Protein AF-A0A2R5L770-F1 (afdb_monomer)

pLDDT: mean 84.59, std 11.6, range [51.69, 96.44]

Solvent-accessible surface area (backbone atoms only — not comparable to full-atom values): 7504 Å² total; per-residue (Å²): 130,30,75,43,58,55,70,36,65,73,45,52,28,32,38,50,33,25,47,54,90,81,71,62,39,41,31,34,39,31,44,48,79,73,77,94,56,96,63,90,44,42,43,35,40,35,35,29,46,55,98,91,38,82,47,76,47,76,44,74,42,70,60,70,59,64,38,37,50,75,83,49,64,99,41,42,56,27,26,76,78,34,79,45,97,55,31,33,12,35,41,42,98,88,38,35,33,32,33,28,46,54,96,63,76,88,61,93,41,73,19,53,53,55,37,50,65,69,43,56,86,60,69,66,41,62,29,58,43,87,91,83,90

Foldseek 3Di:
DDPQVVLQALAFKWWFKKLDDDDAAGWTKHWDDDDPDPDQFIKMKIWGDDPLDIDIDIDGDDDDDQADDCVNPVRRRWGFPDGDPFWTWIDDDLMIIIMGHDPPRPDDDPNVVVSCVSNPPRDMDTNDDPVSD

Organism: NCBI:txid34597

Mean predicted aligned error: 5.83 Å

Nearest PDB structures (foldseek):
  3brn-assembly1_A  TM=7.096E-01  e=7.647E-07  Argas monolakensis
  3brn-assembly2_B  TM=7.503E-01  e=7.216E-06  Argas monolakensis
  5hcd-assembly1_C  TM=6.789E-01  e=1.211E-05  Ornithodoros moubata
  7b29-assembly1_A  TM=6.963E-01  e=1.812E-04  Rhipicephalus appendiculatus
  8hgg-assembly1_C  TM=3.098E-01  e=4.290E-01  Homo sapiens

InterPro domains:
  IPR012674 Calycin [G3DSA:2.40.128.20] (1-133)

Secondary structure (DSSP, 8-state):
--HHHHGGGG--EEEEEES-SSPPTT-EEEEPPP-SS--SSEEEEEEEEETTEEEEEEEEE---SSB--TTSGGGTT-EEEEE-SSEEEEEETTEEEEEESSS-TT---HHHHHHHHHHTT---B----TTT-

Sequence (133 aa):
ITQVLQALKKGPYYLNGTTHTTPKPCIYIIAKESSDEPQTGTPVTYGHIDDGRWENFTVVVNGTGDTFPSELGPLSGMKVVARGKNCLTLHKEGETQLWVTQARVGLPTCCKKFFDEKRGSEEFLTTYSREFC

Radius of gyration: 14.17 Å; Cα contacts (8 Å, |Δi|>4): 294; chains: 1; bounding box: 36×30×42 Å

Structure (mmCIF, N/CA/C/O backbone):
data_AF-A0A2R5L770-F1
#
_entry.id   AF-A0A2R5L770-F1
#
loop_
_atom_site.group_PDB
_atom_site.id
_atom_site.type_symbol
_atom_site.label_atom_id
_atom_site.label_alt_id
_atom_site.label_comp_id
_atom_site.label_asym_id
_atom_site.label_entity_id
_atom_site.label_seq_id
_atom_site.pdbx_PDB_ins_code
_atom_site.Cartn_x
_atom_site.Cartn_y
_atom_site.Cartn_z
_atom_site.occupancy
_atom_site.B_iso_or_equiv
_atom_site.auth_seq_id
_atom_site.auth_comp_id
_atom_site.auth_asym_id
_atom_site.auth_atom_id
_atom_site.pdbx_PDB_model_num
ATOM 1 N N . ILE A 1 1 ? -12.521 0.803 16.041 1.00 53.59 1 ILE A N 1
ATOM 2 C CA . ILE A 1 1 ? -11.678 0.569 14.837 1.00 53.59 1 ILE A CA 1
ATOM 3 C C . ILE A 1 1 ? -12.460 -0.313 13.881 1.00 53.59 1 ILE A C 1
ATOM 5 O O . ILE A 1 1 ? -12.774 -1.445 14.244 1.00 53.59 1 ILE A O 1
ATOM 9 N N . THR A 1 2 ? -12.822 0.210 12.713 1.00 59.72 2 THR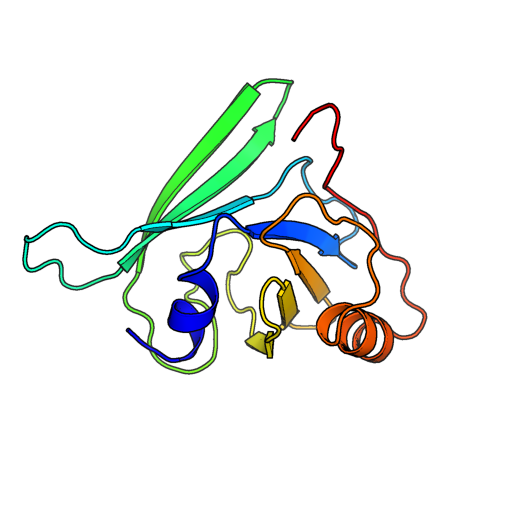 A N 1
ATOM 10 C CA . THR A 1 2 ? -13.564 -0.542 11.689 1.00 59.72 2 THR A CA 1
ATOM 11 C C . THR A 1 2 ? -12.764 -1.689 11.102 1.00 59.72 2 THR A C 1
ATOM 13 O O . THR A 1 2 ? -11.538 -1.718 11.214 1.00 59.72 2 THR A O 1
ATOM 16 N N . GLN A 1 3 ? -13.461 -2.636 10.464 1.00 68.25 3 GLN A N 1
ATOM 17 C CA . GLN A 1 3 ? -12.858 -3.845 9.900 1.00 68.25 3 GLN A CA 1
ATOM 18 C C . GLN A 1 3 ? -11.668 -3.542 8.982 1.00 68.25 3 GLN A C 1
ATOM 20 O O . GLN A 1 3 ? -10.628 -4.190 9.114 1.00 68.25 3 GLN A O 1
ATOM 25 N N . VAL A 1 4 ? -11.772 -2.523 8.122 1.00 78.56 4 VAL A N 1
ATOM 26 C CA . VAL A 1 4 ? -10.702 -2.194 7.172 1.00 78.56 4 VAL A CA 1
ATOM 27 C C . VAL A 1 4 ? -9.446 -1.643 7.867 1.00 78.56 4 VAL A C 1
ATOM 29 O O . VAL A 1 4 ? -8.340 -2.101 7.594 1.00 78.56 4 VAL A O 1
ATOM 32 N N . LEU A 1 5 ? -9.587 -0.753 8.859 1.00 82.69 5 LEU A N 1
ATOM 33 C CA . LEU A 1 5 ? -8.441 -0.191 9.590 1.00 82.69 5 LEU A CA 1
ATOM 34 C C . LEU A 1 5 ? -7.794 -1.206 10.538 1.00 82.69 5 LEU A C 1
ATOM 36 O O . LEU A 1 5 ? -6.593 -1.133 10.797 1.00 82.69 5 LEU A O 1
ATOM 40 N N . GLN A 1 6 ? -8.543 -2.213 11.004 1.00 82.75 6 GLN A N 1
ATOM 41 C CA . GLN A 1 6 ? -7.946 -3.321 11.753 1.00 82.75 6 GLN A CA 1
ATOM 42 C C . GLN A 1 6 ? -6.873 -4.052 10.941 1.00 82.75 6 GLN A C 1
ATOM 44 O O . GLN A 1 6 ? -5.958 -4.615 11.544 1.00 82.75 6 GLN A O 1
ATOM 49 N N . ALA A 1 7 ? -6.956 -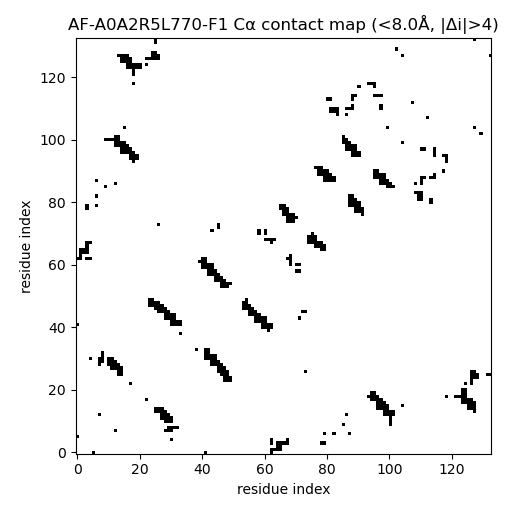4.050 9.605 1.00 84.56 7 ALA A N 1
ATOM 50 C CA . ALA A 1 7 ? -5.944 -4.645 8.739 1.00 84.56 7 ALA A CA 1
ATOM 51 C C . ALA A 1 7 ? -4.551 -4.033 8.968 1.00 84.56 7 ALA A C 1
ATOM 53 O O . ALA A 1 7 ? -3.558 -4.764 8.972 1.00 84.56 7 ALA A O 1
ATOM 54 N N . LEU A 1 8 ? -4.490 -2.732 9.268 1.00 87.12 8 LEU A N 1
ATOM 55 C CA . LEU A 1 8 ? -3.250 -1.966 9.412 1.00 87.12 8 LEU A CA 1
ATOM 56 C C . LEU A 1 8 ? -2.602 -2.060 10.802 1.00 87.12 8 LEU A C 1
ATOM 58 O O . LEU A 1 8 ? -1.442 -1.686 10.950 1.00 87.12 8 LEU A O 1
ATOM 62 N N . LYS A 1 9 ? -3.291 -2.625 11.804 1.00 82.56 9 LYS A N 1
ATOM 63 C CA . LYS A 1 9 ? -2.811 -2.699 13.202 1.00 82.56 9 LYS A CA 1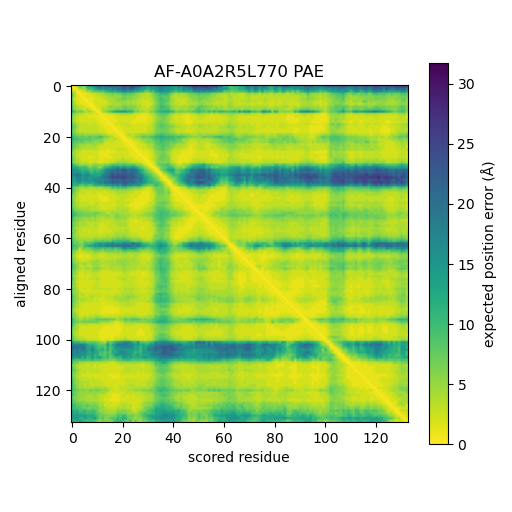
ATOM 64 C C . LYS A 1 9 ? -1.460 -3.388 13.408 1.00 82.56 9 LYS A C 1
ATOM 66 O O . LYS A 1 9 ? -0.824 -3.190 14.430 1.00 82.56 9 LYS A O 1
ATOM 71 N N . LYS A 1 10 ? -1.054 -4.257 12.482 1.00 81.50 10 LYS A N 1
ATOM 72 C CA . LYS A 1 10 ? 0.189 -5.041 12.586 1.00 81.50 10 LYS A CA 1
ATOM 73 C C . LYS A 1 10 ? 1.391 -4.377 11.907 1.00 81.50 10 LYS A C 1
ATOM 75 O O . LYS A 1 10 ? 2.431 -5.020 11.807 1.00 81.50 10 LYS A O 1
ATOM 80 N N . GLY A 1 11 ? 1.199 -3.178 11.353 1.00 75.94 11 GLY A N 1
ATOM 81 C CA . GLY A 1 11 ? 2.187 -2.487 10.530 1.00 75.94 11 GLY A CA 1
ATOM 82 C C . GLY A 1 11 ? 3.487 -2.124 11.268 1.00 75.94 11 GLY A C 1
ATOM 83 O O . GLY A 1 11 ? 3.597 -2.360 12.471 1.00 75.94 11 GLY A O 1
ATOM 84 N N . PRO A 1 12 ? 4.469 -1.541 10.556 1.00 89.19 12 PRO A N 1
ATOM 85 C CA . PRO A 1 12 ? 4.351 -0.942 9.221 1.00 89.19 12 PRO A CA 1
ATOM 86 C C . PRO A 1 12 ? 4.146 -1.981 8.117 1.00 89.19 12 PRO A C 1
ATOM 88 O O . PRO A 1 12 ? 4.677 -3.081 8.196 1.00 89.19 12 PRO A O 1
ATOM 91 N N . TYR A 1 13 ? 3.355 -1.642 7.103 1.00 91.50 13 TYR A N 1
ATOM 92 C CA . TYR A 1 13 ? 3.207 -2.406 5.868 1.00 91.50 13 TYR A CA 1
ATOM 93 C C . TYR A 1 13 ? 3.927 -1.686 4.736 1.00 91.50 13 TYR A C 1
ATOM 95 O O . TYR A 1 13 ? 3.778 -0.479 4.594 1.00 91.50 13 TYR A O 1
ATOM 103 N N . TYR A 1 14 ? 4.622 -2.436 3.891 1.00 92.19 14 TYR A N 1
ATOM 104 C CA . TYR A 1 14 ? 5.264 -1.934 2.682 1.00 92.19 14 TYR A CA 1
ATOM 105 C C . TYR A 1 14 ? 4.550 -2.476 1.455 1.00 92.19 14 TYR A C 1
ATOM 107 O O . TYR A 1 14 ? 4.168 -3.653 1.433 1.00 92.19 14 TYR A O 1
ATOM 115 N N . LEU A 1 15 ? 4.386 -1.633 0.438 1.00 92.81 15 LEU A N 1
ATOM 116 C CA . LEU A 1 15 ? 3.879 -2.064 -0.852 1.00 92.81 15 LEU A CA 1
ATOM 117 C C . LEU A 1 15 ? 4.955 -2.924 -1.519 1.00 92.81 15 LEU A C 1
ATOM 119 O O . LEU A 1 15 ? 6.068 -2.486 -1.805 1.00 92.81 15 LEU A O 1
ATOM 123 N N . ASN A 1 16 ? 4.627 -4.193 -1.707 1.00 90.81 16 ASN A N 1
ATOM 124 C CA . ASN A 1 16 ? 5.539 -5.197 -2.229 1.00 90.81 16 ASN A CA 1
ATOM 125 C C . ASN A 1 16 ? 5.276 -5.510 -3.705 1.00 90.81 16 ASN A C 1
ATOM 127 O O . ASN A 1 16 ? 6.180 -5.932 -4.420 1.00 90.81 16 ASN A O 1
ATOM 131 N N . GLY A 1 17 ? 4.038 -5.335 -4.159 1.00 91.62 17 GLY A N 1
ATOM 132 C CA . GLY A 1 17 ? 3.652 -5.543 -5.548 1.00 91.62 17 GLY A CA 1
ATOM 133 C C . GLY A 1 17 ? 2.406 -4.742 -5.886 1.00 91.62 17 GLY A C 1
ATOM 134 O O . GLY A 1 17 ? 1.490 -4.683 -5.070 1.00 91.62 17 GLY A O 1
ATOM 135 N N . THR A 1 18 ? 2.362 -4.140 -7.066 1.00 94.56 18 THR A N 1
ATOM 136 C CA . THR A 1 18 ? 1.191 -3.421 -7.572 1.00 94.56 18 THR A CA 1
ATOM 137 C C . THR A 1 18 ? 1.083 -3.557 -9.084 1.00 94.56 18 THR A C 1
ATOM 139 O O . THR A 1 18 ? 2.105 -3.608 -9.764 1.00 94.56 18 THR A O 1
ATOM 142 N N . THR A 1 19 ? -0.141 -3.615 -9.607 1.00 94.44 19 THR A N 1
ATOM 143 C CA . THR A 1 19 ? -0.404 -3.488 -11.053 1.00 94.44 19 THR A CA 1
ATOM 144 C C . THR A 1 19 ? -0.409 -2.027 -11.521 1.00 94.44 19 THR A C 1
ATOM 146 O O . THR A 1 19 ? -0.487 -1.753 -12.714 1.00 94.44 19 THR A O 1
ATOM 149 N N . HIS A 1 20 ? -0.266 -1.070 -10.597 1.00 90.88 20 HIS A N 1
ATOM 150 C CA . HIS A 1 20 ? -0.068 0.340 -10.919 1.00 90.88 20 HIS A CA 1
ATOM 151 C C . HIS A 1 20 ? 1.230 0.538 -11.718 1.00 90.88 20 HIS A C 1
ATOM 153 O O . HIS A 1 20 ? 2.288 0.045 -11.326 1.00 90.88 20 HIS A O 1
ATOM 159 N N . THR A 1 21 ? 1.166 1.287 -12.821 1.00 87.75 21 THR A N 1
ATOM 160 C CA . THR A 1 21 ? 2.249 1.354 -13.821 1.00 87.75 21 THR A CA 1
ATOM 161 C C . THR A 1 21 ? 3.402 2.284 -13.450 1.00 87.75 21 THR A C 1
ATOM 163 O O . THR A 1 21 ? 4.512 2.108 -13.941 1.00 87.75 21 THR A O 1
ATOM 166 N N . THR A 1 22 ? 3.168 3.281 -12.596 1.00 88.50 22 THR A N 1
ATOM 167 C CA . THR A 1 22 ? 4.182 4.275 -12.192 1.00 88.50 22 THR A CA 1
ATOM 168 C C . THR A 1 22 ? 4.231 4.474 -10.674 1.00 88.50 22 THR A C 1
ATOM 170 O O . THR A 1 22 ? 3.999 5.584 -10.189 1.00 88.50 22 THR A O 1
ATOM 173 N N . PRO A 1 23 ? 4.464 3.416 -9.880 1.00 88.50 23 PRO A N 1
ATOM 174 C CA . PRO A 1 23 ? 4.392 3.537 -8.439 1.00 88.50 23 PRO A CA 1
ATOM 175 C C . PRO A 1 23 ? 5.681 4.166 -7.886 1.00 88.50 23 PRO A C 1
ATOM 177 O O . PRO A 1 23 ? 6.784 3.895 -8.362 1.00 88.50 23 PRO A O 1
ATOM 180 N N . LYS A 1 24 ? 5.547 5.013 -6.860 1.00 90.88 24 LYS A N 1
ATOM 181 C CA . LYS A 1 24 ? 6.696 5.583 -6.142 1.00 90.88 24 LYS A CA 1
ATOM 182 C C . LYS A 1 24 ? 7.467 4.482 -5.391 1.00 90.88 24 LYS A C 1
ATOM 184 O O . LYS A 1 24 ? 6.854 3.509 -4.950 1.00 90.88 24 LYS A O 1
ATOM 189 N N . PRO A 1 25 ? 8.791 4.604 -5.209 1.00 90.69 25 PRO A N 1
ATOM 190 C CA . PRO A 1 25 ? 9.569 3.613 -4.472 1.00 90.69 25 PRO A CA 1
ATOM 191 C C . PRO A 1 25 ? 9.300 3.681 -2.961 1.00 90.69 25 PRO A C 1
ATOM 193 O O . PRO A 1 25 ? 8.962 4.724 -2.406 1.00 90.69 25 PRO A O 1
ATOM 196 N N . CYS A 1 26 ? 9.489 2.551 -2.283 1.00 89.62 26 CYS A N 1
ATOM 197 C CA . CYS A 1 26 ? 9.408 2.394 -0.832 1.00 89.62 26 CYS A CA 1
ATOM 198 C C . CYS A 1 26 ? 8.097 2.875 -0.191 1.00 89.62 26 CYS A C 1
ATOM 200 O O . CYS A 1 26 ? 8.104 3.365 0.939 1.00 89.62 26 CYS A O 1
ATOM 202 N N . ILE A 1 27 ? 6.960 2.712 -0.879 1.00 92.75 27 ILE A N 1
ATOM 203 C CA . ILE A 1 27 ? 5.661 3.070 -0.302 1.00 92.75 27 ILE A CA 1
ATOM 204 C C . ILE A 1 27 ? 5.408 2.228 0.954 1.00 92.75 27 ILE A C 1
ATOM 206 O O . ILE A 1 27 ? 5.447 0.994 0.911 1.00 92.75 27 ILE A O 1
ATOM 210 N N . TYR A 1 28 ? 5.104 2.898 2.062 1.00 92.31 28 TYR A N 1
ATOM 211 C CA . TYR A 1 28 ? 4.753 2.259 3.324 1.00 92.31 28 TYR A CA 1
ATOM 212 C C . TYR A 1 28 ? 3.545 2.913 3.985 1.00 92.31 28 TYR A C 1
ATOM 214 O O . TYR A 1 28 ? 3.156 4.040 3.673 1.00 92.31 28 TYR A O 1
ATOM 222 N N . ILE A 1 29 ? 2.968 2.187 4.937 1.00 93.00 29 ILE A N 1
ATOM 223 C CA . ILE A 1 29 ? 1.872 2.661 5.763 1.00 93.00 29 ILE A CA 1
ATOM 224 C C . ILE A 1 29 ? 1.885 2.039 7.156 1.00 93.00 29 ILE A C 1
ATOM 226 O O . ILE A 1 29 ? 2.134 0.847 7.330 1.00 93.00 29 ILE A O 1
ATOM 230 N N . ILE A 1 30 ? 1.571 2.837 8.168 1.00 90.94 30 ILE A N 1
ATOM 231 C CA . ILE A 1 30 ? 1.459 2.412 9.558 1.00 90.94 30 ILE A CA 1
ATOM 232 C C . ILE A 1 30 ? 0.275 3.111 10.225 1.00 90.94 30 ILE A C 1
ATOM 234 O O . ILE A 1 30 ? 0.148 4.332 10.186 1.00 90.94 30 ILE A O 1
ATOM 238 N N . ALA A 1 31 ? -0.599 2.330 10.855 1.00 89.12 31 ALA A N 1
ATOM 239 C CA . ALA A 1 31 ? -1.611 2.865 11.757 1.00 89.12 31 ALA A CA 1
ATOM 240 C C . ALA A 1 31 ? -1.026 2.900 13.170 1.00 89.12 31 ALA A C 1
ATOM 242 O O . ALA A 1 31 ? -0.562 1.871 13.663 1.00 89.12 31 ALA A O 1
ATOM 243 N N . LYS A 1 32 ? -1.038 4.067 13.817 1.00 80.06 32 LYS A N 1
ATOM 244 C CA . LYS A 1 32 ? -0.668 4.190 15.229 1.00 80.06 32 LYS A CA 1
ATOM 245 C C . LYS A 1 32 ? -1.921 3.986 16.072 1.00 80.06 32 LYS A C 1
ATOM 247 O O . LYS A 1 32 ? -2.975 4.543 15.767 1.00 80.06 32 LYS A O 1
ATOM 252 N N . GLU A 1 33 ? -1.822 3.173 17.119 1.00 67.25 33 GLU A N 1
ATOM 253 C CA . GLU A 1 33 ? -2.876 3.148 18.131 1.00 67.25 33 GLU A CA 1
ATOM 254 C C . GLU A 1 33 ? -2.826 4.470 18.911 1.00 67.25 33 GLU A C 1
ATOM 256 O O . GLU A 1 33 ? -1.746 4.966 19.231 1.00 67.25 33 GLU A O 1
ATOM 261 N N . SER A 1 34 ? -3.996 5.076 19.129 1.00 58.78 34 SER A N 1
ATOM 262 C CA . SER A 1 34 ? -4.134 6.329 19.876 1.00 58.78 34 SER A CA 1
ATOM 263 C C . SER A 1 34 ? -3.569 6.145 21.282 1.00 58.78 34 SER A C 1
ATOM 265 O O . SER A 1 34 ? -4.056 5.295 22.026 1.00 58.78 34 SER A O 1
ATOM 267 N N . SER A 1 35 ? -2.545 6.920 21.638 1.00 52.50 35 SER A N 1
ATOM 268 C CA . SER A 1 35 ? -2.030 7.000 23.003 1.00 52.50 35 SER A CA 1
ATOM 269 C C . SER A 1 35 ? -3.003 7.817 23.849 1.00 52.50 35 SER A C 1
ATOM 271 O O . SER A 1 35 ? -3.073 9.023 23.649 1.00 52.50 35 SER A O 1
ATOM 273 N N . ASP A 1 36 ? -3.752 7.149 24.729 1.00 51.69 36 ASP A N 1
ATOM 274 C CA . ASP A 1 36 ? -4.457 7.632 25.937 1.00 51.69 36 ASP A CA 1
ATOM 275 C C . ASP A 1 36 ? -5.349 8.893 25.884 1.00 51.69 36 ASP A C 1
ATOM 277 O O . ASP A 1 36 ? -6.049 9.186 26.852 1.00 51.69 36 ASP A O 1
ATOM 281 N N . GLU A 1 37 ? -5.429 9.605 24.764 1.00 55.25 37 GLU A N 1
ATOM 282 C CA . GLU A 1 37 ? -6.371 10.694 24.544 1.00 55.25 37 GLU A CA 1
ATOM 283 C C . GLU A 1 37 ? -7.601 10.187 23.784 1.00 55.25 37 GLU A C 1
ATOM 285 O O . GLU A 1 37 ? -7.480 9.331 22.896 1.00 55.25 37 GLU A O 1
ATOM 290 N N . PRO A 1 38 ? -8.802 10.715 24.085 1.00 54.47 38 PRO A N 1
ATOM 291 C CA . PRO A 1 38 ? -10.016 10.412 23.342 1.00 54.47 38 PRO A CA 1
ATOM 292 C C . PRO A 1 38 ? -9.957 11.071 21.956 1.00 54.47 38 PRO A C 1
ATOM 294 O O . PRO A 1 38 ? -10.624 12.066 21.680 1.00 54.47 38 PRO A O 1
ATOM 297 N N . GLN A 1 39 ? -9.141 10.518 21.062 1.00 59.94 39 GLN A N 1
ATOM 298 C CA . GLN A 1 39 ? -9.158 10.876 19.653 1.00 59.94 39 GLN A CA 1
ATOM 299 C C . GLN A 1 39 ? -10.361 10.215 18.986 1.00 59.94 39 GLN A C 1
ATOM 301 O O . GLN A 1 39 ? -10.639 9.028 19.167 1.00 59.94 39 GLN A O 1
ATOM 306 N N . THR A 1 40 ? -11.076 10.985 18.172 1.00 72.25 40 THR A N 1
ATOM 307 C CA . THR A 1 40 ? -12.262 10.514 17.449 1.00 72.25 40 THR A CA 1
ATOM 308 C C . THR A 1 40 ? -11.929 9.624 16.245 1.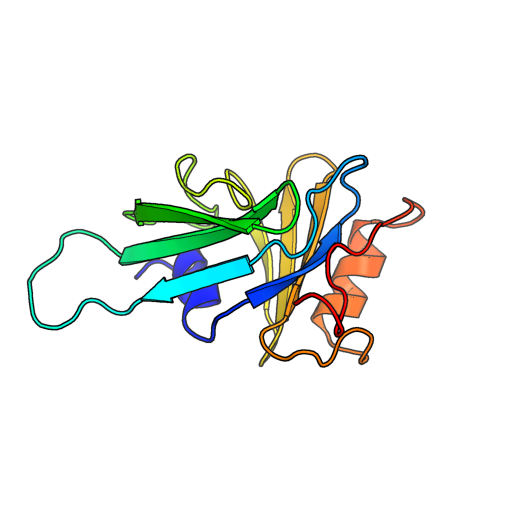00 72.25 40 THR A C 1
ATOM 310 O O . THR A 1 40 ? -12.857 9.193 15.567 1.00 72.25 40 THR A O 1
ATOM 313 N N . GLY A 1 41 ? -10.648 9.291 16.014 1.00 79.38 41 GLY A N 1
ATOM 314 C CA . GLY A 1 41 ? -10.166 8.551 14.846 1.00 79.38 41 GLY A CA 1
ATOM 315 C C . GLY A 1 41 ? -8.861 7.782 15.063 1.00 79.38 41 GLY A C 1
ATOM 316 O O . GLY A 1 41 ? -8.306 7.743 16.155 1.00 79.38 41 GLY A O 1
ATOM 317 N N . THR A 1 42 ? -8.383 7.117 14.008 1.00 84.12 42 THR A N 1
ATOM 318 C CA . THR A 1 42 ? -7.106 6.383 14.003 1.00 84.12 42 THR A CA 1
ATOM 319 C C . THR A 1 42 ? -6.060 7.173 13.214 1.00 84.12 42 THR A C 1
ATOM 321 O O . THR A 1 42 ? -6.257 7.371 12.012 1.00 84.12 42 THR A O 1
ATOM 324 N N . PRO A 1 43 ? -4.950 7.607 13.837 1.00 87.69 43 PRO A N 1
ATOM 325 C CA . PRO A 1 43 ? -3.828 8.194 13.117 1.00 87.69 43 PRO A CA 1
ATOM 326 C C . PRO A 1 43 ? -3.166 7.161 12.205 1.00 87.69 43 PRO A C 1
ATOM 328 O O . PRO A 1 43 ? -2.764 6.078 12.640 1.00 87.69 43 PRO A O 1
ATOM 331 N N . VAL A 1 44 ? -3.023 7.507 10.932 1.00 89.88 44 VAL A N 1
ATOM 332 C CA . VAL A 1 44 ? -2.326 6.702 9.935 1.00 89.88 44 VAL A CA 1
ATOM 333 C C . VAL A 1 44 ? -1.242 7.552 9.296 1.00 89.88 44 VAL A C 1
ATOM 335 O O . VAL A 1 44 ? -1.517 8.621 8.757 1.00 89.88 44 VAL A O 1
ATOM 338 N N . THR A 1 45 ? -0.009 7.060 9.355 1.00 92.56 45 THR A N 1
ATOM 339 C CA . THR A 1 45 ? 1.135 7.641 8.656 1.00 92.56 45 THR A CA 1
ATOM 340 C C . THR A 1 45 ? 1.446 6.785 7.436 1.00 92.56 45 THR A C 1
ATOM 342 O O . THR A 1 45 ? 1.529 5.562 7.543 1.00 92.56 45 THR A O 1
ATOM 345 N N . TYR A 1 46 ? 1.630 7.409 6.282 1.00 93.31 46 TYR A N 1
ATOM 346 C CA . TYR A 1 46 ? 2.119 6.760 5.071 1.00 93.31 46 TYR A CA 1
ATOM 347 C C . TYR A 1 46 ? 3.198 7.617 4.424 1.00 93.31 46 TYR A C 1
ATOM 349 O O . TYR A 1 46 ? 3.300 8.814 4.691 1.00 93.31 46 TYR A O 1
ATOM 357 N N . GLY A 1 47 ? 4.007 7.008 3.572 1.00 93.50 47 GLY A N 1
ATOM 358 C CA . GLY A 1 47 ? 5.102 7.714 2.932 1.00 93.50 47 GLY A CA 1
ATOM 359 C C . GLY A 1 47 ? 5.755 6.906 1.834 1.00 93.50 47 GLY A C 1
ATOM 360 O O . GLY A 1 47 ? 5.377 5.762 1.583 1.00 93.50 47 GLY A O 1
ATOM 361 N N . HIS A 1 48 ? 6.712 7.533 1.168 1.00 93.12 48 HIS A N 1
ATOM 362 C CA . HIS A 1 48 ? 7.508 6.953 0.094 1.00 93.12 48 HIS A CA 1
ATOM 363 C C . HIS A 1 48 ? 8.844 7.694 -0.012 1.00 93.12 48 HIS A C 1
ATOM 365 O O . HIS A 1 48 ? 9.040 8.720 0.645 1.00 93.12 48 HIS A O 1
ATOM 371 N N . ILE A 1 49 ? 9.762 7.171 -0.823 1.00 90.50 49 ILE A N 1
ATOM 372 C CA . ILE A 1 49 ? 10.991 7.890 -1.163 1.00 90.50 49 ILE A CA 1
ATOM 373 C C . ILE A 1 49 ? 10.743 8.741 -2.409 1.00 90.50 49 ILE A C 1
ATOM 375 O O . ILE A 1 49 ? 10.307 8.221 -3.436 1.00 90.50 49 ILE A O 1
ATOM 379 N N . ASP A 1 50 ? 11.073 10.026 -2.325 1.00 89.69 50 ASP A N 1
ATOM 380 C CA . ASP A 1 50 ? 11.139 10.948 -3.456 1.00 89.69 50 ASP A CA 1
ATOM 381 C C . ASP A 1 50 ? 12.507 11.639 -3.459 1.00 89.69 50 ASP A C 1
ATOM 383 O O . ASP A 1 50 ? 12.975 12.112 -2.424 1.00 89.69 50 ASP A O 1
ATOM 387 N N . ASP A 1 51 ? 13.203 11.606 -4.598 1.00 88.19 51 ASP A N 1
ATOM 388 C CA . ASP A 1 51 ? 14.565 12.151 -4.763 1.00 88.19 51 ASP A CA 1
ATOM 389 C C . ASP A 1 51 ? 15.555 11.754 -3.636 1.00 88.19 51 ASP A C 1
ATOM 391 O O . ASP A 1 51 ? 16.307 12.558 -3.083 1.00 88.19 51 ASP A O 1
ATOM 395 N N . GLY A 1 52 ? 15.508 10.4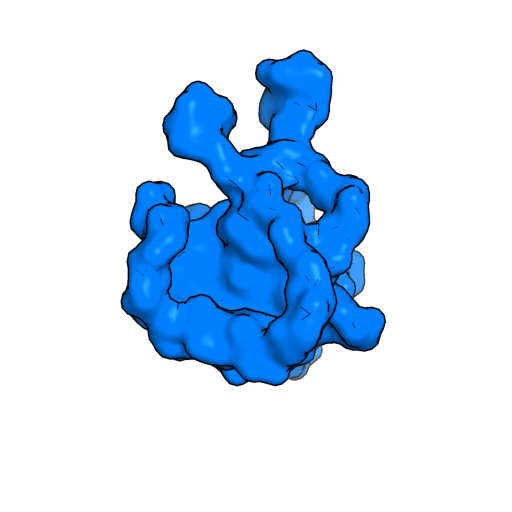80 -3.223 1.00 86.25 52 GLY A N 1
ATOM 396 C CA . GLY A 1 52 ? 16.369 9.931 -2.168 1.00 86.25 52 GLY A CA 1
ATOM 397 C C . GLY A 1 52 ? 16.010 10.363 -0.740 1.00 86.25 52 GLY A C 1
ATOM 398 O O . GLY A 1 52 ? 16.756 10.060 0.192 1.00 86.25 52 GLY A O 1
ATOM 399 N N . ARG A 1 53 ? 14.881 11.052 -0.538 1.00 89.69 53 ARG A N 1
ATOM 400 C CA . ARG A 1 53 ? 14.401 11.509 0.772 1.00 89.69 53 ARG A CA 1
ATOM 401 C C . ARG A 1 53 ? 13.038 10.912 1.096 1.00 89.69 53 ARG A C 1
ATOM 403 O O . ARG A 1 53 ? 12.228 10.656 0.215 1.00 89.69 53 ARG A O 1
ATOM 410 N N . TRP A 1 54 ? 12.782 10.696 2.382 1.00 90.50 54 TRP A N 1
ATOM 411 C CA . TRP A 1 54 ? 11.483 10.227 2.856 1.00 90.50 54 TRP A CA 1
ATOM 412 C C . TRP A 1 54 ? 10.469 11.367 2.899 1.00 90.50 54 TRP A C 1
ATOM 414 O O . TRP A 1 54 ? 10.643 12.321 3.660 1.00 90.50 54 TRP A O 1
ATOM 424 N N . GLU A 1 55 ? 9.374 11.213 2.162 1.00 94.56 55 GLU A N 1
ATOM 425 C CA . GLU A 1 55 ? 8.172 12.026 2.322 1.00 94.56 55 GLU A CA 1
ATOM 426 C C . GLU A 1 55 ? 7.150 11.280 3.176 1.00 94.56 55 GLU A C 1
ATOM 428 O O . GLU A 1 55 ? 6.821 10.124 2.899 1.00 94.56 55 GLU A O 1
ATOM 433 N N . ASN A 1 56 ? 6.638 11.938 4.219 1.00 9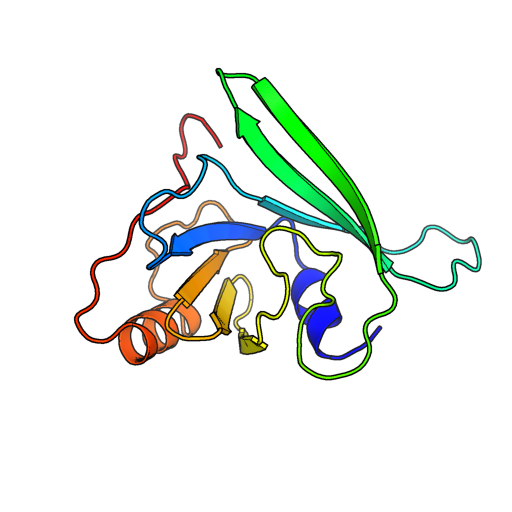4.38 56 ASN A N 1
ATOM 434 C CA . ASN A 1 56 ? 5.719 11.340 5.182 1.00 94.38 56 ASN A CA 1
ATOM 435 C C . ASN A 1 56 ? 4.473 12.205 5.355 1.00 94.38 56 ASN A C 1
ATOM 437 O O . ASN A 1 56 ? 4.563 13.408 5.591 1.00 94.38 56 ASN A O 1
ATOM 441 N N . PHE A 1 57 ? 3.315 11.558 5.345 1.00 93.62 57 PHE A N 1
ATOM 442 C CA . PHE A 1 57 ? 2.010 12.180 5.502 1.00 93.62 57 PHE A CA 1
ATOM 443 C C . PHE A 1 57 ? 1.281 11.483 6.642 1.00 93.62 57 PHE A C 1
ATOM 445 O O . PHE A 1 57 ? 1.268 10.256 6.719 1.00 93.62 57 PHE A O 1
ATOM 452 N N . THR A 1 58 ? 0.685 12.256 7.549 1.00 92.38 58 THR A N 1
ATOM 453 C CA . THR A 1 58 ? -0.132 11.713 8.639 1.00 92.38 58 THR A CA 1
ATOM 454 C C . THR A 1 58 ? -1.540 12.259 8.534 1.00 92.38 58 THR A C 1
ATOM 456 O O . THR A 1 58 ? -1.739 13.468 8.456 1.00 92.38 58 THR A O 1
ATOM 459 N N . VAL A 1 59 ? -2.510 11.353 8.547 1.00 89.69 59 VAL A N 1
ATOM 460 C CA . VAL A 1 59 ? -3.937 11.665 8.501 1.00 89.69 59 VAL A CA 1
ATOM 461 C C . VAL A 1 59 ? -4.640 10.975 9.659 1.00 89.69 59 VAL A C 1
ATOM 463 O O . VAL A 1 59 ? -4.267 9.874 10.061 1.00 89.69 59 VAL A O 1
ATOM 466 N N . VAL A 1 60 ? -5.665 11.617 10.208 1.00 87.75 60 VAL A N 1
ATOM 467 C CA . VAL A 1 60 ? -6.547 10.996 11.199 1.00 87.75 60 VAL A CA 1
ATOM 468 C C . VAL A 1 60 ? -7.801 10.559 10.468 1.00 87.75 60 VAL A C 1
ATOM 470 O O . VAL A 1 60 ? -8.497 11.387 9.885 1.00 87.75 60 VAL A O 1
ATOM 473 N N . VAL A 1 61 ? -8.068 9.255 10.467 1.00 84.25 61 VAL A N 1
ATOM 474 C CA . VAL A 1 61 ? -9.184 8.681 9.713 1.00 84.25 61 VAL A CA 1
ATOM 475 C C . VAL A 1 61 ? -10.204 8.022 10.625 1.00 84.25 61 VAL A C 1
ATOM 477 O O . VAL A 1 61 ? -9.872 7.246 11.528 1.00 84.25 61 VAL A O 1
ATOM 480 N N . ASN A 1 62 ? -11.471 8.276 10.314 1.00 78.06 62 ASN A N 1
ATOM 481 C CA . ASN A 1 62 ? -12.604 7.576 10.894 1.00 78.06 62 ASN A CA 1
ATOM 482 C C . ASN A 1 62 ? -13.019 6.533 9.875 1.00 78.06 62 ASN A C 1
ATOM 484 O O . ASN A 1 62 ? -13.701 6.836 8.902 1.00 78.06 62 ASN A O 1
ATOM 488 N N . GLY A 1 63 ? -12.539 5.305 10.042 1.00 65.56 63 GLY A N 1
ATOM 489 C CA . GLY A 1 63 ? -12.962 4.251 9.136 1.00 65.56 63 GLY A CA 1
ATOM 490 C C . GLY A 1 63 ? -14.471 4.042 9.275 1.00 65.56 63 GLY A C 1
ATOM 491 O O . GLY A 1 63 ? -14.983 3.985 10.391 1.00 65.56 63 GLY A O 1
ATOM 492 N N . THR A 1 64 ? -15.173 3.912 8.155 1.00 61.56 64 THR A N 1
ATOM 493 C CA . THR A 1 64 ? -16.586 3.525 8.090 1.00 61.56 64 THR A CA 1
ATOM 494 C C . THR A 1 64 ? -16.719 2.494 6.961 1.00 61.56 64 THR A C 1
ATOM 496 O O . THR A 1 64 ? -16.530 2.797 5.790 1.00 61.56 64 THR A O 1
ATOM 499 N N . GLY A 1 65 ? -16.950 1.224 7.312 1.00 74.62 65 GLY A N 1
ATOM 500 C CA . GLY A 1 65 ? -17.125 0.132 6.340 1.00 74.62 65 GLY A CA 1
ATOM 501 C C . GLY A 1 65 ? -15.854 -0.625 5.919 1.00 74.62 65 GLY A C 1
ATOM 502 O O . GLY A 1 65 ? -14.871 -0.700 6.666 1.00 74.62 65 GLY A O 1
ATOM 503 N N . ASP A 1 66 ? -15.927 -1.221 4.723 1.00 83.38 66 ASP A N 1
ATOM 504 C CA . ASP A 1 66 ? -14.989 -2.242 4.211 1.00 83.38 66 ASP A CA 1
ATOM 505 C C . ASP A 1 66 ? -13.933 -1.689 3.242 1.00 83.38 66 ASP A C 1
ATOM 507 O O . ASP A 1 66 ? -13.091 -2.424 2.723 1.00 83.38 66 ASP A O 1
ATOM 511 N N . THR A 1 67 ? -14.000 -0.386 2.971 1.00 88.69 67 THR A N 1
ATOM 512 C CA . THR A 1 67 ? -13.119 0.318 2.037 1.00 88.69 67 THR A CA 1
ATOM 513 C C . THR A 1 67 ? -12.299 1.347 2.799 1.00 88.69 67 THR A C 1
ATOM 515 O O . THR A 1 67 ? -12.799 1.985 3.726 1.00 88.69 67 THR A O 1
ATOM 518 N N . PHE A 1 68 ? -11.031 1.501 2.432 1.00 90.25 68 PHE A N 1
ATOM 519 C CA . PHE A 1 68 ? -10.176 2.514 3.033 1.00 90.25 68 PHE A CA 1
ATOM 520 C C . PHE A 1 68 ? -10.671 3.931 2.678 1.00 90.25 68 PHE A C 1
ATOM 522 O O . PHE A 1 68 ? -11.004 4.175 1.512 1.00 90.25 68 PHE A O 1
ATOM 529 N N . PRO A 1 69 ? -10.713 4.855 3.658 1.00 88.81 69 PRO A N 1
ATOM 530 C CA . PRO A 1 69 ? -11.153 6.235 3.450 1.00 88.81 69 PRO A CA 1
ATOM 531 C C . PRO A 1 69 ? -10.365 6.969 2.359 1.00 88.81 69 PRO A C 1
ATOM 533 O O . PRO A 1 69 ? -9.193 6.670 2.114 1.00 88.81 69 PRO A O 1
ATOM 536 N N . SER A 1 70 ? -11.004 7.942 1.708 1.00 88.12 70 SER A N 1
ATOM 537 C CA . SER A 1 70 ? -10.432 8.682 0.576 1.00 88.12 70 SER A CA 1
ATOM 538 C C . SER A 1 70 ? -9.172 9.471 0.927 1.00 88.12 70 SER A C 1
ATOM 540 O O . SER A 1 70 ? -8.312 9.675 0.072 1.00 88.12 70 SER A O 1
ATOM 542 N N . GLU A 1 71 ? -9.046 9.871 2.188 1.00 86.94 71 GLU A N 1
ATOM 543 C CA . GLU A 1 71 ? -7.948 10.664 2.745 1.00 86.94 71 GLU A CA 1
ATOM 544 C C . GLU A 1 71 ? -6.666 9.833 2.913 1.00 86.94 71 GLU A C 1
ATOM 546 O O . GLU A 1 71 ? -5.584 10.363 3.169 1.00 86.94 71 GLU A O 1
ATOM 551 N N . LEU A 1 72 ? -6.771 8.511 2.770 1.00 87.44 72 LEU A N 1
ATOM 552 C CA . LEU A 1 72 ? -5.730 7.548 3.097 1.00 87.44 72 LEU A CA 1
ATOM 553 C C . LEU A 1 72 ? -4.797 7.272 1.904 1.00 87.44 72 LEU A C 1
ATOM 555 O O . LEU A 1 72 ? -4.445 6.124 1.641 1.00 87.44 72 LEU A O 1
ATOM 559 N N . GLY A 1 73 ? -4.423 8.339 1.185 1.00 87.56 73 GLY A N 1
ATOM 560 C CA . GLY A 1 73 ? -3.442 8.387 0.091 1.00 87.56 73 GLY A CA 1
ATOM 561 C C . GLY A 1 73 ? -3.320 7.085 -0.714 1.00 87.56 73 GLY A C 1
ATOM 562 O O . GLY A 1 73 ? -4.210 6.786 -1.512 1.00 87.56 73 GLY A O 1
ATOM 563 N N . PRO A 1 74 ? -2.261 6.280 -0.491 1.00 89.31 74 PRO A N 1
ATOM 564 C CA . PRO A 1 74 ? -1.977 5.071 -1.269 1.00 89.31 74 PRO A CA 1
ATOM 565 C C . PRO A 1 74 ? -3.033 3.962 -1.148 1.00 89.31 74 PRO A C 1
ATOM 567 O O . PRO A 1 74 ? -3.054 3.060 -1.982 1.00 89.31 74 PRO A O 1
ATOM 570 N N . LEU A 1 75 ? -3.900 3.998 -0.129 1.00 92.19 75 LEU A N 1
ATOM 571 C CA . LEU A 1 75 ? -5.000 3.044 0.035 1.00 92.19 75 LEU A CA 1
ATOM 572 C C . LEU A 1 75 ? -6.364 3.644 -0.316 1.00 92.19 75 LEU A C 1
ATOM 574 O O . LEU A 1 75 ? -7.375 2.987 -0.103 1.00 92.19 75 LEU A O 1
ATOM 578 N N . SER A 1 76 ? -6.434 4.873 -0.822 1.00 91.81 76 SER A N 1
ATOM 579 C CA . SER A 1 76 ? -7.697 5.576 -1.065 1.00 91.81 76 SER A CA 1
ATOM 580 C C . SER A 1 76 ? -8.680 4.753 -1.916 1.00 91.81 76 SER A C 1
ATOM 582 O O . SER A 1 76 ? -8.449 4.482 -3.101 1.00 91.81 76 SER A O 1
ATOM 584 N N . GLY A 1 77 ? -9.802 4.337 -1.318 1.00 91.38 77 GLY A N 1
ATOM 585 C CA . GLY A 1 77 ? -10.827 3.532 -1.991 1.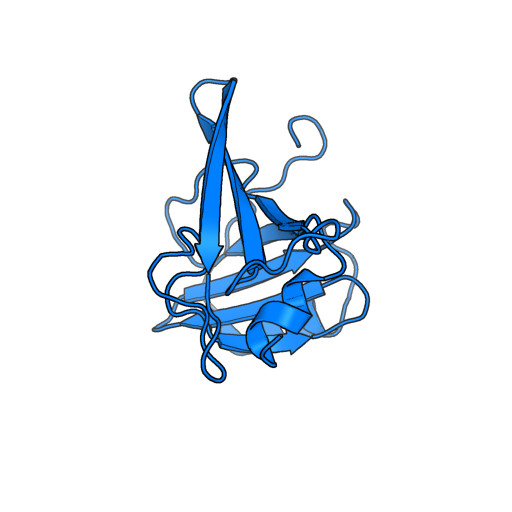00 91.38 77 GLY A CA 1
ATOM 586 C C . GLY A 1 77 ? -10.484 2.044 -2.166 1.00 91.38 77 GLY A C 1
ATOM 587 O O . GLY A 1 77 ? -11.231 1.321 -2.823 1.00 91.38 77 GLY A O 1
ATOM 588 N N . MET A 1 78 ? -9.371 1.567 -1.605 1.00 93.50 78 MET A N 1
ATOM 589 C CA . MET A 1 78 ? -8.969 0.162 -1.673 1.00 93.50 78 MET A CA 1
ATOM 590 C C . MET A 1 78 ? -9.818 -0.713 -0.749 1.00 93.50 78 MET A C 1
ATOM 592 O O . MET A 1 78 ? -10.148 -0.329 0.375 1.00 93.50 78 MET A O 1
ATOM 596 N N . LYS A 1 79 ? -10.122 -1.932 -1.198 1.00 92.88 79 LYS A N 1
ATOM 597 C CA . LYS A 1 79 ? -10.789 -2.964 -0.391 1.00 92.88 79 LYS A CA 1
ATOM 598 C C . LYS A 1 79 ? -9.811 -4.060 -0.013 1.00 92.88 79 LYS A C 1
ATOM 600 O O . LYS A 1 79 ? -8.979 -4.451 -0.827 1.00 92.88 79 LYS A O 1
ATOM 605 N N . VAL A 1 80 ? -9.942 -4.602 1.195 1.00 92.25 80 VAL A N 1
ATOM 606 C CA . VAL A 1 80 ? -9.165 -5.776 1.618 1.00 92.25 80 VAL A CA 1
ATOM 607 C C . VAL A 1 80 ? -9.786 -7.025 0.998 1.00 92.25 80 VAL A C 1
ATOM 609 O O . VAL A 1 80 ? -10.893 -7.406 1.363 1.00 92.25 80 VAL A O 1
ATOM 612 N N . VAL A 1 81 ? -9.071 -7.681 0.082 1.00 92.44 81 VAL A N 1
ATOM 613 C CA . VAL A 1 81 ? -9.523 -8.944 -0.537 1.00 92.44 81 VAL A CA 1
ATOM 614 C C . VAL A 1 81 ? -8.901 -10.171 0.123 1.00 92.44 81 VAL A C 1
ATOM 616 O O . VAL A 1 81 ? -9.488 -11.248 0.097 1.00 92.44 81 VAL A O 1
ATOM 619 N N . ALA A 1 82 ? -7.736 -10.015 0.754 1.00 91.88 82 ALA A N 1
ATOM 620 C CA . ALA A 1 82 ? -7.130 -11.057 1.568 1.00 91.88 82 ALA A CA 1
ATOM 621 C C . ALA A 1 82 ? -6.338 -10.458 2.727 1.00 91.88 82 ALA A C 1
ATOM 623 O O . ALA A 1 82 ? -5.651 -9.446 2.578 1.00 91.88 82 ALA A O 1
ATOM 624 N N . ARG A 1 83 ? -6.394 -11.126 3.882 1.00 90.00 83 ARG A N 1
ATOM 625 C CA . ARG A 1 83 ? -5.657 -10.743 5.085 1.00 90.00 83 ARG A CA 1
ATOM 626 C C . ARG A 1 83 ? -4.918 -11.945 5.651 1.00 90.00 83 ARG A C 1
ATOM 628 O O . ARG A 1 83 ? -5.532 -12.897 6.122 1.00 90.00 83 ARG A O 1
ATOM 635 N N . GLY A 1 84 ? -3.593 -11.884 5.617 1.00 87.88 84 GLY A N 1
ATOM 636 C CA . GLY A 1 84 ? -2.722 -12.874 6.234 1.00 87.88 84 GLY A CA 1
ATOM 637 C C . GLY A 1 84 ? -2.190 -12.413 7.587 1.00 87.88 84 GLY A C 1
ATOM 638 O O . GLY A 1 84 ? -2.538 -11.353 8.112 1.00 87.88 84 GLY A O 1
ATOM 639 N N . LYS A 1 85 ? -1.288 -13.213 8.168 1.00 85.62 85 LYS A N 1
ATOM 640 C CA . LYS A 1 85 ? -0.635 -12.849 9.433 1.00 85.62 85 LYS A CA 1
ATOM 641 C C . LYS A 1 85 ? 0.200 -11.570 9.299 1.00 85.62 85 LYS A C 1
ATOM 643 O O . LYS A 1 85 ? 0.101 -10.737 10.194 1.00 85.62 85 LYS A O 1
ATOM 648 N N . ASN A 1 86 ? 0.947 -11.447 8.196 1.00 86.81 86 ASN A N 1
ATOM 649 C CA . ASN A 1 86 ? 1.947 -10.405 7.918 1.00 86.81 86 ASN A CA 1
ATOM 650 C C . ASN A 1 86 ? 1.776 -9.788 6.516 1.00 86.81 86 ASN A C 1
ATOM 652 O O . ASN A 1 86 ? 2.743 -9.309 5.929 1.00 86.81 86 ASN A O 1
ATOM 656 N N . CYS A 1 87 ? 0.585 -9.892 5.923 1.00 90.50 87 CYS A N 1
ATOM 657 C CA . CYS A 1 87 ? 0.339 -9.422 4.564 1.00 90.50 87 CYS A CA 1
ATOM 658 C C . CYS A 1 87 ? -1.122 -9.031 4.345 1.00 90.50 87 CYS A C 1
ATOM 660 O O . CYS A 1 87 ? -2.010 -9.531 5.044 1.00 90.50 87 CYS A O 1
ATOM 662 N N . LEU A 1 88 ? -1.352 -8.181 3.347 1.00 92.62 88 LEU A N 1
ATOM 663 C CA . LEU A 1 88 ? -2.666 -7.794 2.844 1.00 92.62 88 LEU A CA 1
ATOM 664 C C . LEU A 1 88 ? -2.649 -7.827 1.319 1.00 92.62 88 LEU A C 1
ATOM 666 O O . LEU A 1 88 ? -1.673 -7.404 0.705 1.00 92.62 88 LEU A O 1
ATOM 670 N N . THR A 1 89 ? -3.744 -8.280 0.722 1.00 94.25 89 THR A N 1
ATOM 671 C CA . THR A 1 89 ? -4.022 -8.039 -0.696 1.00 94.25 89 THR A CA 1
ATOM 672 C C . THR A 1 89 ? -5.176 -7.070 -0.778 1.00 94.25 89 THR A C 1
ATOM 674 O O . THR A 1 89 ? -6.216 -7.298 -0.148 1.00 94.25 89 THR A O 1
ATOM 677 N N . LEU A 1 90 ? -4.978 -6.001 -1.538 1.00 95.44 90 LEU A N 1
ATOM 678 C CA . LEU A 1 90 ? -5.958 -4.952 -1.749 1.00 95.44 90 LEU A CA 1
ATOM 679 C C . LEU A 1 90 ? -6.343 -4.868 -3.221 1.00 95.44 90 LEU A C 1
ATOM 681 O O . LEU A 1 90 ? -5.550 -5.231 -4.091 1.00 95.44 90 LEU A O 1
ATOM 685 N N . HIS A 1 91 ? -7.559 -4.403 -3.488 1.00 94.69 91 HIS A N 1
ATOM 686 C CA . HIS A 1 91 ? -8.042 -4.226 -4.850 1.00 94.69 91 HIS A CA 1
ATOM 687 C C . HIS A 1 91 ? -8.997 -3.036 -4.975 1.00 94.69 91 HIS A C 1
ATOM 689 O O . HIS A 1 91 ? -9.845 -2.823 -4.097 1.00 94.69 91 HIS A O 1
ATOM 695 N N . LYS A 1 92 ? -8.885 -2.312 -6.092 1.00 93.50 92 LYS A N 1
ATOM 696 C CA . LYS A 1 92 ? -9.784 -1.237 -6.523 1.00 93.50 92 LYS A CA 1
ATOM 697 C C . LYS A 1 92 ? -9.694 -1.075 -8.040 1.00 93.50 92 LYS A C 1
ATOM 699 O O . LYS A 1 92 ? -8.611 -0.825 -8.536 1.00 93.50 92 LYS A O 1
ATOM 704 N N . GLU A 1 93 ? -10.824 -1.158 -8.746 1.00 87.06 93 GLU A N 1
ATOM 705 C CA . GLU A 1 93 ? -10.963 -0.720 -10.154 1.00 87.06 93 GLU A CA 1
ATOM 706 C C . GLU A 1 93 ? -9.803 -1.143 -11.086 1.00 87.06 93 GLU A C 1
ATOM 708 O O . GLU A 1 93 ? -9.242 -0.326 -11.805 1.00 87.06 93 GLU A O 1
ATOM 713 N N . GLY A 1 94 ? -9.423 -2.427 -11.062 1.00 86.38 94 GLY A N 1
ATOM 714 C CA . GLY A 1 94 ? -8.325 -2.961 -11.889 1.00 86.38 94 GLY A CA 1
ATOM 715 C C . GLY A 1 94 ? -6.930 -2.830 -11.267 1.00 86.38 94 GLY A C 1
ATOM 716 O O . GLY A 1 94 ? -6.016 -3.547 -11.647 1.00 86.38 94 GLY A O 1
ATOM 717 N N . GLU A 1 95 ? -6.758 -2.021 -10.225 1.00 94.06 95 GLU A N 1
ATOM 718 C CA . GLU A 1 95 ? -5.525 -1.994 -9.448 1.00 94.06 95 GLU A CA 1
ATOM 719 C C . GLU A 1 95 ? -5.546 -3.076 -8.363 1.00 94.06 95 GLU A C 1
ATOM 721 O O . GLU A 1 95 ? -6.463 -3.153 -7.538 1.00 94.06 95 GLU A O 1
ATOM 726 N N . THR A 1 96 ? -4.513 -3.915 -8.344 1.00 96.44 96 THR A N 1
ATOM 727 C CA . THR A 1 96 ? -4.305 -4.932 -7.311 1.00 96.44 96 THR A CA 1
ATOM 728 C C . THR A 1 96 ? -2.972 -4.681 -6.625 1.00 96.44 96 THR A C 1
ATOM 730 O O . THR A 1 96 ? -1.944 -4.554 -7.284 1.00 96.44 96 THR A O 1
ATOM 733 N N . GLN A 1 97 ? -2.979 -4.649 -5.293 1.00 95.62 97 GLN A N 1
ATOM 734 C CA . GLN A 1 97 ? -1.797 -4.375 -4.479 1.00 95.62 97 GLN A CA 1
ATOM 735 C C . GLN A 1 97 ? -1.535 -5.497 -3.468 1.00 95.62 97 GLN A C 1
ATOM 737 O O . GLN A 1 97 ? -2.458 -6.051 -2.869 1.00 95.62 97 GLN A O 1
ATOM 742 N N . LEU A 1 98 ? -0.261 -5.795 -3.228 1.00 94.00 98 LEU A N 1
ATOM 743 C CA . LEU A 1 98 ? 0.227 -6.706 -2.198 1.00 94.00 98 LEU A CA 1
ATOM 744 C C . LEU A 1 98 ? 1.073 -5.929 -1.192 1.00 94.00 98 LEU A C 1
ATOM 746 O O . LEU A 1 98 ? 2.113 -5.380 -1.545 1.00 94.00 98 LEU A O 1
ATOM 750 N N . TRP A 1 99 ? 0.670 -5.966 0.073 1.00 93.00 99 TRP A N 1
ATOM 751 C CA . TRP A 1 99 ? 1.331 -5.287 1.185 1.00 93.00 99 TRP A CA 1
ATOM 752 C C . TRP A 1 99 ? 1.868 -6.292 2.204 1.00 93.00 99 TRP A C 1
ATOM 754 O O . TRP A 1 99 ? 1.213 -7.302 2.467 1.00 93.00 99 TRP A O 1
ATOM 764 N N . VAL A 1 100 ? 3.027 -6.026 2.817 1.00 90.75 100 VAL A N 1
ATOM 765 C CA . VAL A 1 100 ? 3.683 -6.942 3.780 1.00 90.75 100 VAL A CA 1
ATOM 766 C C . VAL A 1 100 ? 4.287 -6.213 4.987 1.00 90.75 100 VAL A C 1
ATOM 768 O O . VAL A 1 100 ? 4.797 -5.112 4.827 1.00 90.75 100 VAL A O 1
ATOM 771 N N . THR A 1 101 ? 4.257 -6.816 6.187 1.00 84.75 101 THR A N 1
ATOM 772 C CA . THR A 1 101 ? 4.783 -6.191 7.431 1.00 84.75 101 THR A CA 1
ATOM 773 C C . THR A 1 101 ? 6.241 -6.490 7.756 1.00 84.75 101 THR A C 1
ATOM 775 O O . THR A 1 101 ? 6.836 -5.895 8.648 1.00 84.75 101 THR A O 1
ATOM 778 N N . GLN A 1 102 ? 6.825 -7.463 7.071 1.00 70.81 102 GLN A N 1
ATOM 779 C CA . GLN A 1 102 ? 8.239 -7.788 7.179 1.00 70.81 102 GLN A CA 1
ATOM 780 C C . GLN A 1 102 ? 8.812 -7.722 5.773 1.00 70.81 102 GLN A C 1
ATOM 782 O O . GLN A 1 102 ? 8.131 -8.132 4.832 1.00 70.81 102 GLN A O 1
ATOM 787 N N . ALA A 1 103 ? 10.078 -7.326 5.649 1.00 58.03 103 ALA A N 1
ATOM 788 C CA . ALA A 1 103 ? 10.916 -7.426 4.448 1.00 58.03 103 ALA A CA 1
ATOM 789 C C . ALA A 1 103 ? 11.132 -8.881 3.947 1.00 58.03 103 ALA A C 1
ATOM 791 O O . ALA A 1 103 ? 12.178 -9.244 3.405 1.00 58.03 103 ALA A O 1
ATOM 792 N N . ARG A 1 104 ? 10.146 -9.759 4.162 1.00 59.59 104 ARG A N 1
ATOM 793 C CA . ARG A 1 104 ? 9.953 -11.085 3.571 1.00 59.59 104 ARG A CA 1
ATOM 794 C C . ARG A 1 104 ? 9.269 -10.942 2.209 1.00 59.59 104 ARG A C 1
ATOM 796 O O . ARG A 1 104 ? 8.289 -11.622 1.901 1.00 59.59 104 ARG A O 1
ATOM 803 N N . VAL A 1 105 ? 9.785 -10.010 1.422 1.00 55.03 105 VAL A N 1
ATOM 804 C CA . VAL A 1 105 ? 9.422 -9.811 0.026 1.00 55.03 105 VAL A CA 1
ATOM 805 C C . VAL A 1 105 ? 9.657 -11.114 -0.726 1.00 55.03 105 VAL A C 1
ATOM 807 O O . VAL A 1 105 ? 10.726 -11.709 -0.630 1.00 55.03 105 VAL A O 1
ATOM 810 N N . GLY A 1 106 ? 8.617 -11.599 -1.405 1.00 56.41 106 GLY A N 1
ATOM 811 C CA . GLY A 1 106 ? 8.692 -12.802 -2.237 1.00 56.41 106 GLY A CA 1
ATOM 812 C C . GLY A 1 106 ? 8.407 -14.136 -1.538 1.00 56.41 106 GLY A C 1
ATOM 813 O O . GLY A 1 106 ? 8.428 -15.162 -2.212 1.00 56.41 106 GLY A O 1
ATOM 814 N N . LEU A 1 107 ? 8.088 -14.173 -0.236 1.00 63.88 107 LEU A N 1
ATOM 815 C CA . LEU A 1 107 ? 7.659 -15.439 0.373 1.00 63.88 107 LEU A CA 1
ATOM 816 C C . LEU A 1 107 ? 6.226 -15.817 -0.049 1.00 63.88 107 LEU A C 1
ATOM 818 O O . LEU A 1 107 ? 5.345 -14.947 -0.071 1.00 63.88 107 LEU A O 1
ATOM 822 N N . PRO A 1 108 ? 5.953 -17.110 -0.316 1.00 67.56 108 PRO A N 1
ATOM 823 C CA . PRO A 1 108 ? 4.600 -17.592 -0.545 1.00 67.56 108 PRO A CA 1
ATOM 824 C C . PRO A 1 108 ? 3.725 -17.275 0.668 1.00 67.56 108 PRO A C 1
ATOM 826 O O . PRO A 1 108 ? 3.992 -17.696 1.793 1.00 67.56 108 PRO A O 1
ATOM 829 N N . THR A 1 109 ? 2.666 -16.510 0.438 1.00 79.62 109 THR A N 1
ATOM 830 C CA . THR A 1 109 ? 1.654 -16.191 1.445 1.00 79.62 109 THR A CA 1
ATOM 831 C C . THR A 1 109 ? 0.276 -16.383 0.833 1.00 79.62 109 THR A C 1
ATOM 833 O O . THR A 1 109 ? 0.123 -16.333 -0.389 1.00 79.62 109 THR A O 1
ATOM 836 N N . CYS A 1 110 ? -0.752 -16.547 1.671 1.00 88.50 110 CYS A N 1
ATOM 837 C CA . CYS A 1 110 ? -2.135 -16.524 1.192 1.00 88.50 110 CYS A CA 1
ATOM 838 C C . CYS A 1 110 ? -2.423 -15.239 0.398 1.00 88.50 110 CYS A C 1
ATOM 840 O O . CYS A 1 110 ? -3.061 -15.297 -0.645 1.00 88.50 110 CYS A O 1
ATOM 842 N N . CYS A 1 111 ? -1.872 -14.100 0.829 1.00 91.88 111 CYS A N 1
ATOM 843 C CA . CYS A 1 111 ? -2.021 -12.826 0.135 1.00 91.88 111 CYS A CA 1
ATOM 844 C C . CYS A 1 111 ? -1.400 -12.857 -1.266 1.00 91.88 111 CYS A C 1
ATOM 846 O O . CYS A 1 111 ? -2.032 -12.403 -2.212 1.00 91.88 111 CYS A O 1
ATOM 848 N N . LYS A 1 112 ? -0.208 -13.449 -1.441 1.00 91.31 112 LYS A N 1
ATOM 849 C CA . LYS A 1 112 ? 0.405 -13.581 -2.774 1.00 91.31 112 LYS A CA 1
ATOM 850 C C . LYS A 1 112 ? -0.470 -14.401 -3.724 1.00 91.31 112 LYS A C 1
ATOM 852 O O . LYS A 1 112 ? -0.639 -13.992 -4.864 1.00 91.31 112 LYS A O 1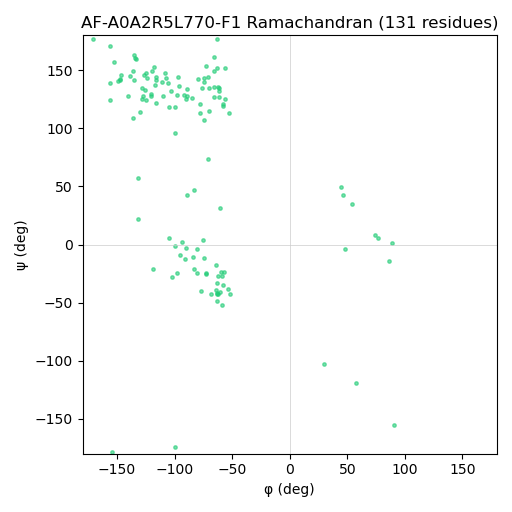
ATOM 857 N N . LYS A 1 113 ? -1.079 -15.490 -3.240 1.00 91.75 113 LYS A N 1
ATOM 858 C CA . LYS A 1 113 ? -2.030 -16.283 -4.033 1.00 91.75 113 LYS A CA 1
ATOM 859 C C . LYS A 1 113 ? -3.220 -15.432 -4.492 1.00 91.75 113 LYS A C 1
ATOM 861 O O . LYS A 1 113 ? -3.474 -15.353 -5.684 1.00 91.75 113 LYS A O 1
ATOM 866 N N . PHE A 1 114 ? -3.888 -14.736 -3.571 1.00 93.38 114 PHE A N 1
ATOM 867 C CA . PHE A 1 114 ? -5.008 -13.852 -3.922 1.00 93.38 114 PHE A CA 1
ATOM 868 C C . PHE A 1 114 ? -4.589 -12.679 -4.816 1.00 93.38 114 PHE A C 1
ATOM 870 O O . PHE A 1 114 ? -5.367 -12.239 -5.653 1.00 93.38 114 PHE A O 1
ATOM 877 N N . PHE A 1 115 ? -3.370 -12.167 -4.644 1.00 94.19 115 PHE A N 1
ATOM 878 C CA . PHE A 1 115 ? -2.801 -11.136 -5.506 1.00 94.19 115 PHE A CA 1
ATOM 879 C C . PHE A 1 115 ? -2.634 -11.653 -6.938 1.00 94.19 115 PHE A C 1
ATOM 881 O O . PHE A 1 115 ? -3.089 -10.997 -7.867 1.00 94.19 115 PHE A O 1
ATOM 888 N N . ASP A 1 116 ? -2.048 -12.842 -7.109 1.00 93.69 116 ASP A N 1
ATOM 889 C CA . ASP A 1 116 ? -1.881 -13.480 -8.419 1.00 93.69 116 ASP A CA 1
ATOM 890 C C . ASP A 1 116 ? -3.222 -13.810 -9.082 1.00 93.69 116 ASP A C 1
ATOM 892 O O . ASP A 1 116 ? -3.395 -13.557 -10.270 1.00 93.69 116 ASP A O 1
ATOM 896 N N . GLU A 1 117 ? -4.192 -14.306 -8.313 1.00 94.00 117 GLU A N 1
ATOM 897 C CA . GLU A 1 117 ? -5.549 -14.563 -8.806 1.00 94.00 117 GLU A CA 1
ATOM 898 C C . GLU A 1 117 ? -6.261 -13.275 -9.240 1.00 94.00 117 GLU A C 1
ATOM 900 O O . GLU A 1 117 ? -6.965 -13.279 -10.247 1.00 94.00 117 GLU A O 1
ATOM 905 N N . LYS A 1 118 ? -6.088 -12.169 -8.500 1.00 94.38 118 LYS A N 1
ATOM 906 C CA . LYS A 1 118 ? -6.756 -10.894 -8.799 1.00 94.38 118 LYS A CA 1
ATOM 907 C C . LYS A 1 118 ? -6.130 -10.122 -9.950 1.00 94.38 118 LYS A C 1
ATOM 909 O O . LYS A 1 118 ? -6.886 -9.573 -10.743 1.00 94.38 118 LYS A O 1
ATOM 914 N N . ARG A 1 119 ? -4.799 -10.097 -10.061 1.00 93.75 119 ARG A N 1
ATOM 915 C CA . ARG A 1 119 ? -4.120 -9.465 -11.205 1.00 93.75 119 ARG A CA 1
ATOM 916 C C . ARG A 1 119 ? -4.258 -10.284 -12.492 1.00 93.75 119 ARG A C 1
ATOM 918 O O . ARG A 1 119 ? -4.112 -9.752 -13.584 1.00 93.75 119 ARG A O 1
ATOM 925 N N . GLY A 1 120 ? -4.475 -11.598 -12.383 1.00 92.75 120 GLY A N 1
ATOM 926 C CA . GLY A 1 120 ? -4.497 -12.491 -13.538 1.00 92.75 120 GLY A CA 1
ATOM 927 C C . GLY A 1 120 ? -3.185 -12.431 -14.328 1.00 92.75 120 GLY A C 1
ATOM 928 O O . GLY A 1 120 ? -2.116 -12.753 -13.807 1.00 92.75 120 GLY A O 1
ATOM 929 N N . SER A 1 121 ? -3.270 -12.024 -15.595 1.00 92.44 121 SER A N 1
ATOM 930 C CA . SER A 1 121 ? -2.118 -11.874 -16.492 1.00 92.44 121 SER A CA 1
ATOM 931 C C . SER A 1 121 ? -1.476 -10.487 -16.463 1.00 92.44 121 SER A C 1
ATOM 933 O O . SER A 1 121 ? -0.488 -10.290 -17.162 1.00 92.44 121 SER A O 1
ATOM 935 N N . GLU A 1 122 ? -2.019 -9.531 -15.702 1.00 93.06 122 GLU A N 1
ATOM 936 C CA . GLU A 1 122 ? -1.438 -8.192 -15.606 1.00 93.06 122 GLU A CA 1
ATOM 937 C C . GLU A 1 122 ? -0.022 -8.260 -15.027 1.00 93.06 122 GLU A C 1
ATOM 939 O O . GLU A 1 122 ? 0.251 -8.970 -14.042 1.00 93.06 122 GLU A O 1
ATOM 944 N N . GLU A 1 123 ? 0.884 -7.517 -15.662 1.00 92.94 123 GLU A N 1
ATOM 945 C CA . GLU A 1 123 ? 2.217 -7.279 -15.128 1.00 92.94 123 GLU A CA 1
ATOM 946 C C . GLU A 1 123 ? 2.117 -6.508 -13.811 1.00 92.94 123 GLU A C 1
ATOM 948 O O . GLU A 1 123 ? 1.166 -5.768 -13.558 1.00 92.94 123 GLU A O 1
ATOM 953 N N . PHE A 1 124 ? 3.104 -6.700 -12.941 1.00 93.06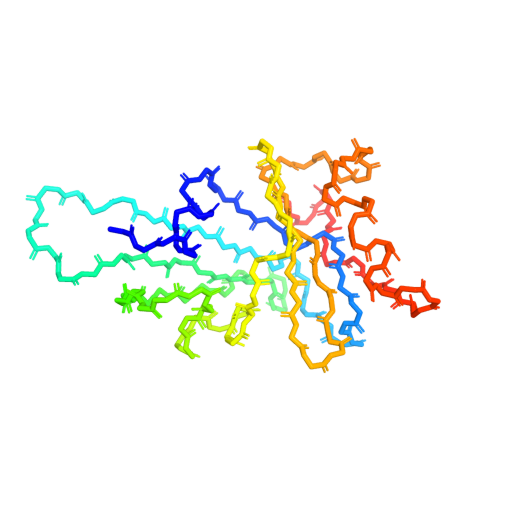 124 PHE A N 1
ATOM 954 C CA . PHE A 1 124 ? 3.166 -5.980 -11.681 1.00 93.06 124 PHE A CA 1
ATOM 955 C C . PHE A 1 124 ? 4.582 -5.489 -11.423 1.00 93.06 124 PHE A C 1
ATOM 957 O O . PHE A 1 124 ? 5.566 -6.130 -11.793 1.00 93.06 124 PHE A O 1
ATOM 964 N N . LEU A 1 125 ? 4.667 -4.366 -10.726 1.00 91.31 125 LEU A N 1
ATOM 965 C CA . LEU A 1 125 ? 5.909 -3.768 -10.277 1.00 91.31 125 LEU A CA 1
ATOM 966 C C . LEU A 1 125 ? 6.033 -3.932 -8.768 1.00 91.31 125 LEU A C 1
ATOM 968 O O . LEU A 1 125 ? 5.040 -3.924 -8.039 1.00 91.31 125 LEU A O 1
ATOM 972 N N . THR A 1 126 ? 7.264 -4.070 -8.287 1.00 87.81 126 THR A N 1
ATOM 973 C CA . THR A 1 126 ? 7.559 -3.942 -6.861 1.00 87.81 126 THR A CA 1
ATOM 974 C C . THR A 1 126 ? 8.041 -2.529 -6.572 1.00 87.81 126 THR A C 1
ATOM 976 O O . THR A 1 126 ? 8.851 -1.981 -7.314 1.00 87.81 126 THR A O 1
ATOM 979 N N . THR A 1 127 ? 7.549 -1.936 -5.487 1.00 84.31 127 THR A N 1
ATOM 980 C CA . THR A 1 127 ? 8.087 -0.675 -4.960 1.00 84.31 127 THR A CA 1
ATOM 981 C C . THR A 1 127 ? 9.103 -0.902 -3.853 1.00 84.31 127 THR A C 1
ATOM 983 O O . THR A 1 127 ? 9.735 0.047 -3.405 1.00 84.31 127 THR A O 1
ATOM 986 N N . TYR A 1 128 ? 9.246 -2.136 -3.370 1.00 82.75 128 TYR A N 1
ATOM 987 C CA . TYR A 1 128 ? 10.124 -2.448 -2.255 1.00 82.75 128 TYR A CA 1
ATOM 988 C C . TYR A 1 128 ? 11.512 -2.848 -2.757 1.00 82.75 128 TYR A C 1
ATOM 990 O O . TYR A 1 128 ? 11.653 -3.775 -3.552 1.00 82.75 128 TYR A O 1
ATOM 998 N N . SER A 1 129 ? 12.545 -2.210 -2.218 1.00 77.62 129 SER A N 1
ATOM 999 C CA . SER A 1 129 ? 13.931 -2.649 -2.345 1.00 77.62 129 SER A CA 1
ATOM 1000 C C . SER A 1 129 ? 14.559 -2.715 -0.964 1.00 77.62 129 SER A C 1
ATOM 1002 O O . SER A 1 129 ? 14.587 -1.711 -0.270 1.00 77.62 129 SER A O 1
ATOM 1004 N N . ARG A 1 130 ? 15.115 -3.872 -0.588 1.00 72.69 130 ARG A N 1
ATOM 1005 C CA . ARG A 1 130 ? 15.723 -4.093 0.737 1.00 72.69 130 ARG A CA 1
ATOM 1006 C C . ARG A 1 130 ? 16.894 -3.144 1.042 1.00 72.69 130 ARG A C 1
ATOM 1008 O O . ARG A 1 130 ? 17.243 -2.957 2.199 1.00 72.69 130 ARG A O 1
ATOM 1015 N N . GLU A 1 131 ? 17.542 -2.609 0.012 1.00 70.06 131 GLU A N 1
ATOM 1016 C CA . GLU A 1 131 ? 18.690 -1.707 0.164 1.00 70.06 131 GLU A CA 1
ATOM 1017 C C . GLU A 1 131 ? 18.267 -0.255 0.422 1.00 70.06 131 GLU A C 1
ATOM 1019 O O . GLU A 1 131 ? 19.047 0.523 0.965 1.00 70.06 131 GLU A O 1
ATOM 1024 N N . PHE A 1 132 ? 17.032 0.103 0.053 1.00 69.19 132 PHE A N 1
ATOM 1025 C CA . PHE A 1 132 ? 16.516 1.475 0.110 1.00 69.19 132 PHE A CA 1
ATOM 1026 C C . PHE A 1 132 ? 15.307 1.623 1.053 1.00 69.19 132 PHE A C 1
ATOM 1028 O O . PHE A 1 132 ? 15.041 2.727 1.525 1.00 69.19 132 PHE A O 1
ATOM 1035 N N . CYS A 1 133 ? 14.615 0.518 1.350 1.00 74.75 133 CYS A N 1
ATOM 1036 C CA . CYS A 1 133 ? 13.510 0.376 2.292 1.00 74.75 133 CYS A CA 1
ATOM 1037 C C . CYS A 1 133 ? 13.810 -0.759 3.305 1.00 74.75 133 CYS A C 1
ATOM 1039 O O . CYS A 1 133 ? 13.491 -0.564 4.490 1.00 74.75 133 CYS A O 1
#